Protein AF-A0AA35Y8Q2-F1 (afdb_monomer_lite)

Organism: Lactuca saligna (NCBI:txid75948)

InterPro domains:
  IPR003557 Cytochrome c-type biogenesis protein CcmC [PR01386] (11-37)
  IPR003557 Cytochrome c-type biogenesis protein CcmC [PR01386] (58-82)
  IPR045062 Cytochrome c-type biogenesis protein CcsA/CcmC [PTHR30071] (3-73)

Radius of gyration: 37.77 Å; chains: 1; bounding box: 95×24×86 Å

pLDDT: mean 71.9, std 14.08, range [44.31, 92.44]

Structure (mmCIF, N/CA/C/O backbone):
data_AF-A0AA35Y8Q2-F1
#
_entry.id   AF-A0AA35Y8Q2-F1
#
loop_
_atom_site.group_PDB
_atom_site.id
_atom_site.type_symbol
_atom_site.label_atom_id
_atom_site.label_alt_id
_atom_site.label_comp_id
_atom_site.label_asym_id
_atom_site.label_entity_id
_atom_site.label_seq_id
_atom_site.pdbx_PDB_ins_code
_atom_site.Cartn_x
_atom_site.Cartn_y
_atom_site.Cartn_z
_atom_site.occupancy
_atom_site.B_iso_or_equiv
_atom_site.auth_seq_id
_atom_site.auth_comp_id
_atom_site.auth_asym_id
_atom_site.auth_atom_id
_atom_site.pdbx_PDB_model_num
ATOM 1 N N . MET A 1 1 ? 27.159 4.249 51.638 1.00 46.00 1 MET A N 1
ATOM 2 C CA . MET A 1 1 ? 26.613 3.187 50.770 1.00 46.00 1 MET A CA 1
ATOM 3 C C . MET A 1 1 ? 26.371 3.758 49.378 1.00 46.00 1 MET A C 1
ATOM 5 O O . MET A 1 1 ? 25.493 4.589 49.222 1.00 46.00 1 MET A O 1
ATOM 9 N N . GLY A 1 2 ? 27.214 3.376 48.413 1.00 55.53 2 GLY A N 1
ATOM 10 C CA . GLY A 1 2 ? 26.858 3.261 46.993 1.00 55.53 2 GLY A CA 1
ATOM 11 C C . GLY A 1 2 ? 26.334 4.480 46.228 1.00 55.53 2 GLY A C 1
ATOM 12 O O . GLY A 1 2 ? 25.315 4.351 45.561 1.00 55.53 2 GLY A O 1
ATOM 13 N N . ALA A 1 3 ? 27.035 5.618 46.210 1.00 49.31 3 ALA A N 1
ATOM 14 C CA . ALA A 1 3 ? 26.861 6.553 45.095 1.00 49.31 3 ALA A CA 1
ATOM 15 C C . ALA A 1 3 ? 27.574 5.944 43.882 1.00 49.31 3 ALA A C 1
ATOM 17 O O . ALA A 1 3 ? 28.791 6.084 43.722 1.00 49.31 3 ALA A O 1
ATOM 18 N N . LEU A 1 4 ? 26.819 5.159 43.106 1.00 52.31 4 LEU A N 1
ATOM 19 C CA . LEU A 1 4 ? 27.247 4.604 41.832 1.00 52.31 4 LEU A CA 1
ATOM 20 C C . LEU A 1 4 ? 27.887 5.724 41.031 1.00 52.31 4 LEU A C 1
ATOM 22 O O . LEU A 1 4 ? 27.246 6.702 40.646 1.00 52.31 4 LEU A O 1
ATOM 26 N N . ARG A 1 5 ? 29.191 5.568 40.828 1.00 56.25 5 ARG A N 1
ATOM 27 C CA . ARG A 1 5 ? 29.966 6.378 39.915 1.00 56.25 5 ARG A CA 1
ATOM 28 C C . ARG A 1 5 ? 29.398 6.066 38.539 1.00 56.25 5 ARG A C 1
ATOM 30 O O . ARG A 1 5 ? 29.836 5.120 37.889 1.00 56.25 5 ARG A O 1
ATOM 37 N N . PHE A 1 6 ? 28.380 6.820 38.133 1.00 48.78 6 PHE A N 1
ATOM 38 C CA . PHE A 1 6 ? 28.014 6.975 36.739 1.00 48.78 6 PHE A CA 1
ATOM 39 C C . PHE A 1 6 ? 29.223 7.629 36.095 1.00 48.78 6 PHE A C 1
ATOM 41 O O . PHE A 1 6 ? 29.332 8.851 36.009 1.00 48.78 6 PHE A O 1
ATOM 48 N N . GLN A 1 7 ? 30.191 6.780 35.753 1.00 54.16 7 GLN A N 1
ATOM 49 C CA . GLN A 1 7 ? 31.266 7.1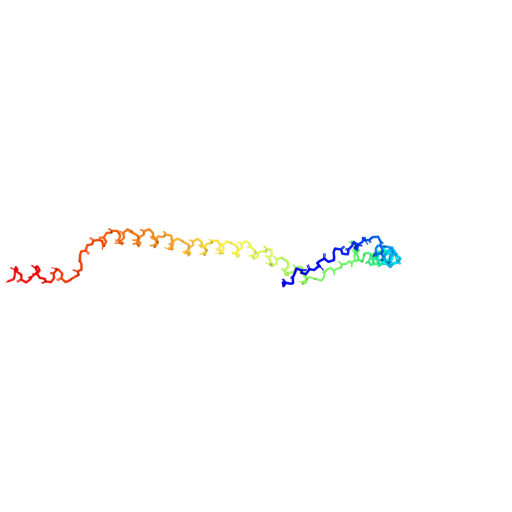06 34.855 1.00 54.16 7 GLN A CA 1
ATOM 50 C C . GLN A 1 7 ? 30.553 7.556 33.595 1.00 54.16 7 GLN A C 1
ATOM 52 O O . GLN A 1 7 ? 30.047 6.750 32.816 1.00 54.16 7 GLN A O 1
ATOM 57 N N . LYS A 1 8 ? 30.420 8.874 33.479 1.00 52.50 8 LYS A N 1
ATOM 58 C CA . LYS A 1 8 ? 30.109 9.568 32.253 1.00 52.50 8 LYS A CA 1
ATOM 59 C C . LYS A 1 8 ? 31.271 9.235 31.339 1.00 52.50 8 LYS A C 1
ATOM 61 O O . LYS A 1 8 ? 32.236 9.981 31.290 1.00 52.50 8 LYS A O 1
ATOM 66 N N . LEU A 1 9 ? 31.239 8.047 30.739 1.00 59.03 9 LEU A N 1
ATOM 67 C CA . LEU A 1 9 ? 32.109 7.715 29.636 1.00 59.03 9 LEU A CA 1
ATOM 68 C C . LEU A 1 9 ? 31.754 8.770 28.592 1.00 59.03 9 LEU A C 1
ATOM 70 O O . LEU A 1 9 ? 30.603 8.779 28.139 1.00 59.03 9 LEU A O 1
ATOM 74 N N . PRO A 1 10 ? 32.663 9.703 28.260 1.00 56.22 10 PRO A N 1
ATOM 75 C CA . PRO A 1 10 ? 32.499 10.499 27.067 1.00 56.22 10 PRO A CA 1
ATOM 76 C C . PRO A 1 10 ? 32.711 9.504 25.930 1.00 56.22 10 PRO A C 1
ATOM 78 O O . PRO A 1 10 ? 33.808 9.335 25.404 1.00 56.22 10 PRO A O 1
ATOM 81 N N . ILE A 1 11 ? 31.672 8.731 25.620 1.00 62.72 11 ILE A N 1
ATOM 82 C CA . ILE A 1 11 ? 31.570 8.074 24.332 1.00 62.72 11 ILE A CA 1
ATOM 83 C C . ILE A 1 11 ? 31.333 9.232 23.381 1.00 62.72 11 ILE A C 1
ATOM 85 O O . ILE A 1 11 ? 30.209 9.624 23.082 1.00 62.72 11 ILE A O 1
ATOM 89 N N . GLU A 1 12 ? 32.447 9.857 23.009 1.00 69.00 12 GLU A N 1
ATOM 90 C CA . GLU A 1 12 ? 32.496 10.753 21.882 1.00 69.00 12 GLU A CA 1
ATOM 91 C C . GLU A 1 12 ? 31.921 9.939 20.716 1.00 69.00 12 GLU A C 1
ATOM 93 O O . GLU A 1 12 ? 32.405 8.838 20.432 1.00 69.00 12 GLU A O 1
ATOM 98 N N . PRO A 1 13 ? 30.852 10.400 20.053 1.00 66.56 13 PRO A N 1
ATOM 99 C CA . PRO A 1 13 ? 30.268 9.662 18.938 1.00 66.56 13 PRO A CA 1
ATOM 100 C C . PRO A 1 13 ? 31.249 9.554 17.757 1.00 66.56 13 PRO A C 1
ATOM 102 O O . PRO A 1 13 ? 31.033 8.754 16.848 1.00 66.56 13 PRO A O 1
ATOM 105 N N . ALA A 1 14 ? 32.350 10.317 17.783 1.00 71.38 14 ALA A N 1
ATOM 106 C CA . ALA A 1 14 ? 33.406 10.309 16.781 1.00 71.38 14 ALA A CA 1
ATOM 107 C C . ALA A 1 14 ? 33.982 8.898 16.521 1.00 71.38 14 ALA A C 1
ATOM 109 O O . ALA A 1 14 ? 33.919 8.463 15.373 1.00 71.38 14 ALA A O 1
ATOM 110 N N . PRO A 1 15 ? 34.462 8.125 17.518 1.00 76.00 15 PRO A N 1
ATOM 111 C CA . PRO A 1 15 ? 34.913 6.748 17.297 1.00 76.00 15 PRO A CA 1
ATOM 112 C C . PRO A 1 15 ? 33.868 5.815 16.665 1.00 76.00 15 PRO A C 1
ATOM 114 O O . PRO A 1 15 ? 34.229 4.946 15.870 1.00 76.00 15 PRO A O 1
ATOM 117 N N . ILE A 1 16 ? 32.584 5.990 16.992 1.00 74.81 16 ILE A N 1
ATOM 118 C CA . ILE A 1 16 ? 31.492 5.182 16.425 1.00 74.81 16 ILE A CA 1
ATOM 119 C C . ILE A 1 16 ? 31.274 5.563 14.958 1.00 74.81 16 ILE A C 1
ATOM 121 O O . ILE A 1 16 ? 31.230 4.686 14.100 1.00 74.81 16 ILE A O 1
ATOM 125 N N . SER A 1 17 ? 31.222 6.861 14.661 1.00 72.69 17 SER A N 1
ATOM 126 C CA . SER A 1 17 ? 31.053 7.394 13.306 1.00 72.69 17 SER A CA 1
ATOM 127 C C . SER A 1 17 ? 32.234 7.048 12.386 1.00 72.69 17 SER A C 1
ATOM 129 O O . SER A 1 17 ? 32.032 6.646 11.244 1.00 72.69 17 SER A O 1
ATOM 131 N N . ILE A 1 18 ? 33.471 7.081 12.900 1.00 78.69 18 ILE A N 1
ATOM 132 C CA . ILE A 1 18 ? 34.679 6.685 12.152 1.00 78.69 18 ILE A CA 1
ATOM 133 C C . ILE A 1 18 ? 34.637 5.198 11.765 1.00 78.69 18 ILE A C 1
ATOM 135 O O . ILE A 1 18 ? 35.119 4.826 10.697 1.00 78.69 18 ILE A O 1
ATOM 139 N N . ARG A 1 19 ? 34.047 4.340 12.609 1.00 76.25 19 ARG A N 1
ATOM 140 C CA . ARG A 1 19 ? 33.870 2.912 12.307 1.00 76.25 19 ARG A CA 1
ATOM 141 C C . ARG A 1 19 ? 32.670 2.646 11.395 1.00 76.25 19 ARG A C 1
ATOM 143 O O . ARG A 1 19 ? 32.753 1.759 10.550 1.00 76.25 19 ARG A O 1
ATOM 150 N N . ALA A 1 20 ? 31.573 3.376 11.580 1.00 80.25 20 ALA A N 1
ATOM 151 C CA . ALA A 1 20 ? 30.333 3.192 10.829 1.00 80.25 20 ALA A CA 1
ATOM 152 C C . ALA A 1 20 ? 30.421 3.755 9.403 1.00 80.25 20 ALA A C 1
ATOM 154 O O . ALA A 1 20 ? 29.974 3.098 8.470 1.00 80.25 20 ALA A O 1
ATOM 155 N N . GLY A 1 21 ? 31.102 4.887 9.199 1.00 82.31 21 GLY A N 1
ATOM 156 C CA . GLY A 1 21 ? 31.236 5.535 7.891 1.00 82.31 21 GLY A CA 1
ATOM 157 C C . GLY A 1 21 ? 31.697 4.597 6.762 1.00 82.31 21 GLY A C 1
ATOM 158 O O . GLY A 1 21 ? 31.029 4.528 5.732 1.00 82.31 21 GLY A O 1
ATOM 159 N N . PRO A 1 22 ? 32.775 3.804 6.930 1.00 89.62 22 PRO A N 1
ATOM 160 C CA . PRO A 1 22 ? 33.205 2.825 5.927 1.00 89.62 22 PRO A CA 1
ATOM 161 C C . PRO A 1 22 ? 32.180 1.727 5.603 1.00 89.62 22 PRO A C 1
ATOM 163 O O . PRO A 1 22 ? 32.257 1.137 4.528 1.00 89.62 22 PRO A O 1
ATOM 166 N N . ILE A 1 23 ? 31.239 1.445 6.508 1.00 87.88 23 ILE A N 1
ATOM 167 C CA . ILE A 1 23 ? 30.135 0.493 6.313 1.00 87.88 23 ILE A CA 1
ATOM 168 C C . ILE A 1 23 ? 28.944 1.197 5.644 1.00 87.88 23 ILE A C 1
ATOM 170 O O . ILE A 1 23 ? 28.313 0.634 4.751 1.00 87.88 23 ILE A O 1
ATOM 174 N N . ASP A 1 24 ? 28.677 2.450 6.001 1.00 87.19 24 ASP A N 1
ATOM 175 C CA . ASP A 1 24 ? 27.552 3.226 5.477 1.00 87.19 24 ASP A CA 1
ATOM 176 C C . ASP A 1 24 ? 27.734 3.598 3.998 1.00 87.19 24 ASP A C 1
ATOM 178 O O . ASP A 1 24 ? 26.793 3.501 3.209 1.00 87.19 24 ASP A O 1
ATOM 182 N N . ILE A 1 25 ? 28.951 3.956 3.571 1.00 89.50 25 ILE A N 1
ATOM 183 C CA . ILE A 1 25 ? 29.243 4.312 2.171 1.00 89.50 25 ILE A CA 1
ATOM 184 C C . ILE A 1 25 ? 28.891 3.188 1.166 1.00 89.50 25 ILE A C 1
ATOM 186 O O . ILE A 1 25 ? 28.192 3.477 0.186 1.00 89.50 25 ILE A O 1
ATOM 190 N N . PRO A 1 26 ? 29.313 1.917 1.342 1.00 88.31 26 PRO A N 1
ATOM 191 C CA . PRO A 1 26 ? 28.920 0.838 0.436 1.00 88.31 26 PRO A CA 1
ATOM 192 C C . PRO A 1 26 ? 27.428 0.497 0.531 1.00 88.31 26 PRO A C 1
ATOM 194 O O . PRO A 1 26 ? 26.844 0.135 -0.490 1.00 88.31 26 PRO A O 1
ATOM 197 N N . ILE A 1 27 ? 26.787 0.662 1.695 1.00 89.50 27 ILE A N 1
ATOM 198 C CA . ILE A 1 27 ? 25.335 0.463 1.848 1.00 89.50 27 ILE A CA 1
ATOM 199 C C . ILE A 1 27 ? 24.562 1.503 1.035 1.00 89.50 27 ILE A C 1
ATOM 201 O O . ILE A 1 27 ? 23.686 1.135 0.253 1.00 89.50 27 ILE A O 1
ATOM 205 N N . ILE A 1 28 ? 24.918 2.786 1.150 1.00 90.12 28 ILE A N 1
ATOM 206 C CA . ILE A 1 28 ? 24.303 3.867 0.369 1.00 90.12 28 ILE A CA 1
ATOM 207 C C . ILE A 1 28 ? 24.516 3.614 -1.127 1.00 90.12 28 ILE A C 1
ATOM 209 O O . ILE A 1 28 ? 23.571 3.705 -1.911 1.00 90.12 28 ILE A O 1
ATOM 213 N N . LYS A 1 29 ? 25.730 3.227 -1.539 1.00 88.94 29 LYS A N 1
ATOM 214 C CA . LYS A 1 29 ? 26.033 2.943 -2.948 1.00 88.94 29 LYS A CA 1
ATOM 215 C C . LYS A 1 29 ? 25.275 1.725 -3.487 1.00 88.94 29 LYS A C 1
ATOM 217 O O . LYS A 1 29 ? 24.785 1.774 -4.614 1.00 88.94 29 LYS A O 1
ATOM 222 N N . SER A 1 30 ? 25.142 0.667 -2.688 1.00 88.69 30 SER A N 1
ATOM 223 C CA . SER A 1 30 ? 24.336 -0.512 -3.022 1.00 88.69 30 SER A CA 1
ATOM 224 C C . SER A 1 30 ? 22.850 -0.162 -3.117 1.00 88.69 30 SER A C 1
ATOM 226 O O . SER A 1 30 ? 22.201 -0.545 -4.083 1.00 88.69 30 SER A O 1
ATOM 228 N N . SER A 1 31 ? 22.332 0.648 -2.188 1.00 87.00 31 SER A N 1
ATOM 229 C CA . SER A 1 31 ? 20.945 1.128 -2.178 1.00 87.00 31 SER A CA 1
ATOM 230 C C . SER A 1 31 ? 20.611 1.971 -3.413 1.00 87.00 31 SER A C 1
ATOM 232 O O . SER A 1 31 ? 19.587 1.750 -4.054 1.00 87.00 31 SER A O 1
ATOM 234 N N . VAL A 1 32 ? 21.510 2.873 -3.823 1.00 86.81 32 VAL A N 1
ATOM 235 C CA . VAL A 1 32 ? 21.339 3.679 -5.045 1.00 86.81 32 VAL A CA 1
ATOM 236 C C . VAL A 1 32 ? 21.412 2.809 -6.304 1.00 86.81 32 VAL A C 1
ATOM 238 O O . VAL A 1 32 ? 20.582 2.950 -7.201 1.00 86.81 32 VAL A O 1
ATOM 241 N N . ASN A 1 33 ? 22.366 1.877 -6.379 1.00 84.69 33 ASN A N 1
ATOM 242 C CA . ASN A 1 33 ? 22.459 0.948 -7.509 1.00 84.69 33 ASN A CA 1
ATOM 243 C C . ASN A 1 33 ? 21.240 0.012 -7.584 1.00 84.69 33 ASN A C 1
ATOM 245 O O . ASN A 1 33 ? 20.742 -0.298 -8.668 1.00 84.69 33 ASN A O 1
ATOM 249 N N . TRP A 1 34 ? 20.732 -0.398 -6.422 1.00 81.38 34 TRP A N 1
ATOM 250 C CA . TRP A 1 34 ? 19.511 -1.173 -6.305 1.00 81.38 34 TRP A CA 1
ATOM 251 C C . TRP A 1 34 ? 18.301 -0.363 -6.745 1.00 81.38 34 TRP A C 1
ATOM 253 O O . TRP A 1 34 ? 17.526 -0.873 -7.534 1.00 81.38 34 TRP A O 1
ATOM 263 N N . TRP A 1 35 ? 18.153 0.897 -6.331 1.00 76.19 35 TRP A N 1
ATOM 264 C CA . TRP A 1 35 ? 17.072 1.769 -6.799 1.00 76.19 35 TRP A CA 1
ATOM 265 C C . TRP A 1 35 ? 17.065 1.905 -8.327 1.00 76.19 35 TRP A C 1
ATOM 267 O O . TRP A 1 35 ? 16.027 1.709 -8.959 1.00 76.19 35 TRP A O 1
ATOM 277 N N . ASN A 1 36 ? 18.240 2.112 -8.927 1.00 74.31 36 ASN A N 1
ATOM 278 C CA . ASN A 1 36 ? 18.403 2.177 -10.381 1.00 74.31 36 ASN A CA 1
ATOM 279 C C . ASN A 1 36 ? 18.031 0.865 -11.102 1.00 74.31 36 ASN A C 1
ATOM 281 O O . ASN A 1 36 ? 17.668 0.907 -12.272 1.00 74.31 36 ASN A O 1
ATOM 285 N N . THR A 1 37 ? 18.102 -0.285 -10.421 1.00 70.31 37 THR A N 1
ATOM 286 C CA . THR A 1 37 ? 17.751 -1.611 -10.977 1.00 70.31 37 THR A CA 1
ATOM 287 C C . THR A 1 37 ? 16.320 -2.046 -10.615 1.00 70.31 37 THR A C 1
ATOM 289 O O . THR A 1 37 ? 15.663 -2.754 -11.374 1.00 70.31 37 THR A O 1
ATOM 292 N N . SER A 1 38 ? 15.824 -1.612 -9.456 1.00 70.00 38 SER A N 1
ATOM 293 C CA . SER A 1 38 ? 14.484 -1.852 -8.906 1.00 70.00 38 SER A CA 1
ATOM 294 C C . SER A 1 38 ? 13.427 -1.056 -9.664 1.00 70.00 38 SER A C 1
ATOM 296 O O . SER A 1 38 ? 12.290 -1.500 -9.819 1.00 70.00 38 SER A O 1
ATOM 298 N N . HIS A 1 39 ? 13.830 0.068 -10.260 1.00 63.72 39 HIS A N 1
ATOM 299 C CA . HIS A 1 39 ? 13.195 0.570 -11.468 1.00 63.72 39 HIS A CA 1
ATOM 300 C C . HIS A 1 39 ? 13.476 -0.385 -12.630 1.00 63.72 39 HIS A C 1
ATOM 302 O O . HIS A 1 39 ? 14.128 -0.032 -13.611 1.00 63.72 39 HIS A O 1
ATOM 308 N N . GLN A 1 40 ? 12.925 -1.602 -12.538 1.00 64.00 40 GLN A N 1
ATOM 309 C CA . GLN A 1 40 ? 12.563 -2.349 -13.729 1.00 64.00 40 GLN A CA 1
ATOM 310 C C . GLN A 1 40 ? 11.905 -1.330 -14.670 1.00 64.00 40 GLN A C 1
ATOM 312 O O . GLN A 1 40 ? 11.013 -0.610 -14.201 1.00 64.00 40 GLN A O 1
ATOM 317 N N . PRO A 1 41 ? 12.360 -1.181 -15.933 1.00 59.59 41 PRO A N 1
ATOM 318 C CA . PRO A 1 41 ? 11.729 -0.261 -16.867 1.00 59.59 41 PRO A CA 1
ATOM 319 C C . PRO A 1 41 ? 10.246 -0.587 -16.837 1.00 59.59 41 PRO A C 1
ATOM 321 O O . PRO A 1 41 ? 9.864 -1.721 -17.129 1.00 59.59 41 PRO A O 1
ATOM 324 N N . GLY A 1 42 ? 9.448 0.356 -16.326 1.00 57.47 42 GLY A N 1
ATOM 325 C CA . GLY A 1 42 ? 8.080 0.069 -15.936 1.00 57.47 42 GLY A CA 1
ATOM 326 C C . GLY A 1 42 ? 7.381 -0.612 -17.099 1.00 57.47 42 GLY A C 1
ATOM 327 O O . GLY A 1 42 ? 7.264 -0.030 -18.175 1.00 57.47 42 GLY A O 1
ATOM 328 N N . SER A 1 43 ? 6.917 -1.844 -16.891 1.00 56.72 43 SER A N 1
ATOM 329 C CA . SER A 1 43 ? 6.098 -2.587 -17.854 1.00 56.72 43 SER A CA 1
ATOM 330 C C . SER A 1 43 ? 4.689 -1.975 -17.947 1.00 56.72 43 SER A C 1
ATOM 332 O O . SER A 1 43 ? 3.684 -2.676 -17.996 1.00 56.72 43 SER A O 1
ATOM 334 N N . ILE A 1 44 ? 4.585 -0.649 -17.924 1.00 59.34 44 ILE A N 1
ATOM 335 C CA . ILE A 1 44 ? 3.354 0.106 -18.102 1.00 59.34 44 ILE A CA 1
ATOM 336 C C . ILE A 1 44 ? 3.397 0.616 -19.537 1.00 59.34 44 ILE A C 1
ATOM 338 O O . ILE A 1 44 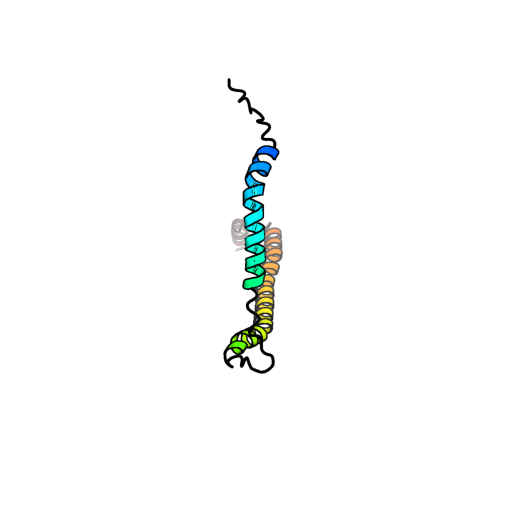? 3.817 1.730 -19.847 1.00 59.34 44 ILE A O 1
ATOM 342 N N . SER A 1 45 ? 3.007 -0.275 -20.445 1.00 58.94 45 SER A N 1
ATOM 343 C CA . SER A 1 45 ? 2.752 0.077 -21.834 1.00 58.94 45 SER A CA 1
ATOM 344 C C . SER A 1 45 ? 1.337 0.632 -21.938 1.00 58.94 45 SER A C 1
ATOM 346 O O . SER A 1 45 ? 0.364 -0.100 -21.757 1.00 58.94 45 SER A O 1
ATOM 348 N N . ARG A 1 46 ? 1.214 1.913 -22.309 1.00 60.91 46 ARG A N 1
ATOM 349 C CA . ARG A 1 46 ? -0.075 2.562 -22.627 1.00 60.91 46 ARG A CA 1
ATOM 350 C C . ARG A 1 46 ? -0.855 1.862 -23.751 1.00 60.91 46 ARG A C 1
ATOM 352 O O . ARG A 1 46 ? -2.033 2.142 -23.921 1.00 60.91 46 ARG A O 1
ATOM 359 N N . TYR A 1 47 ? -0.207 0.966 -24.497 1.00 61.50 47 TYR A N 1
ATOM 360 C CA . TYR A 1 47 ? -0.755 0.307 -25.681 1.00 61.50 47 TYR A CA 1
ATOM 361 C C . TYR A 1 47 ? -0.837 -1.225 -25.566 1.00 61.50 47 TYR A C 1
ATOM 363 O O . TYR A 1 47 ? -1.084 -1.882 -26.573 1.00 61.50 47 TYR A O 1
ATOM 371 N N . GLY A 1 48 ? -0.640 -1.827 -24.383 1.00 62.00 48 GLY A N 1
ATOM 372 C CA . GLY A 1 48 ? -0.612 -3.297 -24.303 1.00 62.00 48 GLY A CA 1
ATOM 373 C C . GLY A 1 48 ? -0.834 -3.962 -22.948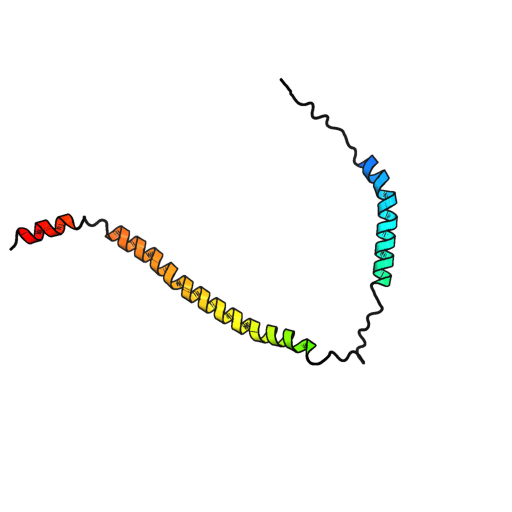 1.00 62.00 48 GLY A C 1
ATOM 374 O O . GLY A 1 48 ? -0.949 -5.184 -22.905 1.00 62.00 48 GLY A O 1
ATOM 375 N N . THR A 1 49 ? -0.932 -3.230 -21.836 1.00 59.78 49 THR A N 1
ATOM 376 C CA . THR A 1 49 ? -1.291 -3.860 -20.556 1.00 59.78 49 THR A CA 1
ATOM 377 C C . THR A 1 49 ? -2.807 -3.972 -20.441 1.00 59.78 49 THR A C 1
ATOM 379 O O . THR A 1 49 ? -3.469 -3.081 -19.911 1.00 59.78 49 THR A O 1
ATOM 382 N N . SER A 1 50 ? -3.368 -5.065 -20.961 1.00 67.50 50 SER A N 1
ATOM 383 C CA . SER A 1 50 ? -4.766 -5.423 -20.717 1.00 67.50 50 SER A CA 1
ATOM 384 C C . SER A 1 50 ? -4.931 -5.750 -19.233 1.00 67.50 50 SER A C 1
ATOM 386 O O . SER A 1 50 ? -4.625 -6.861 -18.801 1.00 67.50 50 SER A O 1
ATOM 388 N N . ILE A 1 51 ? -5.388 -4.783 -18.434 1.00 68.19 51 ILE A N 1
ATOM 389 C CA . ILE A 1 51 ? -5.829 -5.049 -17.062 1.00 68.19 51 ILE A CA 1
ATOM 390 C C . ILE A 1 51 ? -6.927 -6.109 -17.161 1.00 68.19 51 ILE A C 1
ATOM 392 O O . ILE A 1 51 ? -7.935 -5.905 -17.837 1.00 68.19 51 ILE A O 1
ATOM 396 N N . HIS A 1 52 ? -6.712 -7.265 -16.535 1.00 73.19 52 HIS A N 1
ATOM 397 C CA . HIS A 1 52 ? -7.696 -8.338 -16.554 1.00 73.19 52 HIS A CA 1
ATOM 398 C C . HIS A 1 52 ? -8.996 -7.810 -15.926 1.00 73.19 52 HIS A C 1
ATOM 400 O O . HIS A 1 52 ? -8.978 -7.286 -14.813 1.00 73.19 52 HIS A O 1
ATOM 406 N N . VAL A 1 53 ? -10.116 -7.944 -16.642 1.00 76.12 53 VAL A N 1
ATOM 407 C CA . VAL A 1 53 ? -11.447 -7.404 -16.292 1.00 76.12 53 VAL A CA 1
ATOM 408 C C . VAL A 1 53 ? -11.870 -7.580 -14.817 1.00 76.12 53 VAL A C 1
ATOM 410 O O . VAL A 1 53 ? -12.482 -6.655 -14.286 1.00 76.12 53 VAL A O 1
ATOM 413 N N . PRO A 1 54 ? -11.549 -8.676 -14.098 1.00 82.44 54 PRO A N 1
ATOM 414 C CA . PRO A 1 54 ? -11.901 -8.800 -12.681 1.00 82.44 54 PRO A CA 1
ATOM 415 C C . PRO A 1 54 ? -11.067 -7.954 -11.709 1.00 82.44 54 PRO A C 1
ATOM 417 O O . PRO A 1 54 ? -11.475 -7.772 -10.568 1.00 82.44 54 PRO A O 1
ATOM 420 N N . MET A 1 55 ? -9.918 -7.421 -12.120 1.00 84.31 55 MET A N 1
ATOM 421 C CA . MET A 1 55 ? -9.024 -6.644 -11.256 1.00 84.31 55 MET A CA 1
ATOM 422 C C . MET A 1 55 ? -9.608 -5.291 -10.784 1.00 84.31 55 MET A C 1
ATOM 424 O O . MET A 1 55 ? -9.434 -4.966 -9.609 1.00 84.31 55 MET A O 1
ATOM 428 N N . PRO A 1 56 ? -10.326 -4.501 -11.611 1.00 84.75 56 PRO A N 1
ATOM 429 C CA . PRO A 1 56 ? -10.986 -3.273 -11.150 1.00 84.75 56 PRO A CA 1
ATOM 430 C C . PRO A 1 56 ? -12.286 -3.503 -10.359 1.00 84.75 56 PRO A C 1
ATOM 432 O O . PRO A 1 56 ? -12.735 -2.594 -9.661 1.00 84.75 56 PRO A O 1
ATOM 435 N N . ILE A 1 57 ? -12.887 -4.697 -10.426 1.00 89.06 57 ILE A N 1
ATOM 436 C CA . ILE A 1 57 ? -14.145 -5.029 -9.730 1.00 89.06 57 ILE A CA 1
ATOM 437 C C . ILE A 1 57 ? -14.084 -4.759 -8.216 1.00 89.06 57 ILE A C 1
ATOM 439 O O . ILE A 1 57 ? -14.976 -4.067 -7.721 1.00 89.06 57 ILE A O 1
ATOM 443 N N . PRO A 1 58 ? -13.076 -5.229 -7.449 1.00 87.88 58 PRO A N 1
ATOM 444 C CA . PRO A 1 58 ? -13.023 -4.963 -6.011 1.00 87.88 58 PRO A CA 1
ATOM 445 C C . PRO A 1 58 ? -12.880 -3.471 -5.688 1.00 87.88 58 PRO A C 1
ATOM 447 O O . PRO A 1 58 ? -13.429 -3.010 -4.691 1.00 87.88 58 PRO A O 1
ATOM 450 N N . ILE A 1 59 ? -12.189 -2.694 -6.524 1.00 90.00 59 ILE A N 1
ATOM 451 C CA . ILE A 1 59 ? -11.997 -1.253 -6.305 1.00 90.00 59 ILE A CA 1
ATOM 452 C C . ILE A 1 59 ? -13.317 -0.509 -6.516 1.00 90.00 59 ILE A C 1
ATOM 454 O O . ILE A 1 59 ? -13.737 0.264 -5.656 1.00 90.00 59 ILE A O 1
ATOM 458 N N . LEU A 1 60 ? -14.000 -0.786 -7.628 1.00 89.75 60 LEU A N 1
ATOM 459 C CA . LEU A 1 60 ? -15.293 -0.182 -7.954 1.00 89.75 60 LEU A CA 1
ATOM 460 C C . LEU A 1 60 ? -16.381 -0.596 -6.953 1.00 89.75 60 LEU A C 1
ATOM 462 O O . LEU A 1 60 ? -17.187 0.237 -6.547 1.00 89.75 60 LEU A O 1
ATOM 466 N N . SER A 1 61 ? -16.360 -1.854 -6.504 1.00 91.31 61 SER A N 1
ATOM 467 C CA . SER A 1 61 ? -17.253 -2.360 -5.459 1.00 91.31 61 SER A CA 1
ATOM 468 C C . SER A 1 61 ? -17.041 -1.620 -4.135 1.00 91.31 61 SER A C 1
ATOM 470 O O . SER A 1 61 ? -17.988 -1.071 -3.576 1.00 91.31 61 SER A O 1
ATOM 472 N N . ASN A 1 62 ? -15.798 -1.502 -3.655 1.00 92.44 62 ASN A N 1
ATOM 473 C CA . ASN A 1 62 ? -15.503 -0.757 -2.426 1.00 92.44 62 ASN A CA 1
ATOM 474 C C . ASN A 1 62 ? -15.864 0.731 -2.541 1.00 92.44 62 ASN A C 1
ATOM 476 O O . ASN A 1 62 ? -16.413 1.305 -1.600 1.00 92.44 62 ASN A O 1
ATOM 480 N N . PHE A 1 63 ? -15.609 1.345 -3.699 1.00 91.88 63 PHE A N 1
ATOM 481 C CA . PHE A 1 63 ? -15.971 2.737 -3.951 1.00 91.88 63 PHE A CA 1
ATOM 482 C C . PHE A 1 63 ? -17.490 2.957 -3.890 1.00 91.88 63 PHE A C 1
ATOM 484 O O . PHE A 1 63 ? -17.944 3.898 -3.242 1.00 91.88 63 PHE A O 1
ATOM 491 N N . ALA A 1 64 ? -18.279 2.061 -4.490 1.00 90.81 64 ALA A N 1
ATOM 492 C CA . ALA A 1 64 ? -19.740 2.118 -4.439 1.00 90.81 64 ALA A CA 1
ATOM 493 C C . ALA A 1 64 ? -20.306 1.833 -3.031 1.00 90.81 64 ALA A C 1
ATOM 495 O O . ALA A 1 64 ? -21.289 2.453 -2.625 1.00 90.81 64 ALA A O 1
ATOM 496 N N . ASN A 1 65 ? -19.675 0.938 -2.264 1.00 91.50 65 ASN A N 1
ATOM 497 C CA . ASN A 1 65 ? -20.132 0.544 -0.925 1.00 91.50 65 ASN A CA 1
ATOM 498 C C . ASN A 1 65 ? -19.776 1.561 0.175 1.00 91.50 65 ASN A C 1
ATOM 500 O O . ASN A 1 65 ? -20.470 1.638 1.190 1.00 91.50 65 ASN A O 1
ATOM 504 N N . SER A 1 66 ? -18.720 2.357 -0.011 1.00 91.00 66 SER A N 1
ATOM 505 C CA . SER A 1 66 ? -18.263 3.374 0.948 1.00 91.00 66 SER A CA 1
ATOM 506 C C . SER A 1 66 ? -19.356 4.374 1.389 1.00 91.00 66 SER A C 1
ATOM 508 O O . SER A 1 66 ? -19.599 4.492 2.596 1.00 91.00 66 SER A O 1
ATOM 510 N N . PRO A 1 67 ? -20.095 5.055 0.485 1.00 87.62 67 PRO A N 1
ATOM 511 C CA . PRO A 1 67 ? -21.162 5.976 0.890 1.00 87.62 67 PRO A CA 1
ATOM 512 C C . PRO A 1 67 ? -22.349 5.269 1.561 1.00 87.62 67 PRO A C 1
ATOM 514 O O . PRO A 1 67 ? -22.998 5.850 2.428 1.00 87.62 67 PRO A O 1
ATOM 517 N N . PHE A 1 68 ? -22.629 4.015 1.193 1.00 88.44 68 PHE A N 1
ATOM 518 C CA . PHE A 1 68 ? -23.698 3.224 1.803 1.00 88.44 68 PHE A CA 1
ATOM 519 C C . PHE A 1 68 ? -23.355 2.852 3.250 1.00 88.44 68 PHE A C 1
ATOM 521 O O . PHE A 1 68 ? -24.128 3.127 4.166 1.00 88.44 68 PHE A O 1
ATOM 528 N N . SER A 1 69 ? -22.155 2.309 3.465 1.00 87.06 69 SER A N 1
ATOM 529 C CA . SER A 1 69 ? -21.666 1.922 4.790 1.00 87.06 69 SER A CA 1
ATOM 530 C C . SER A 1 69 ? -21.540 3.126 5.731 1.00 87.06 69 SER A C 1
ATOM 532 O O . SER A 1 69 ? -22.046 3.099 6.850 1.00 87.06 69 SER A O 1
ATOM 534 N N . THR A 1 70 ? -20.958 4.233 5.261 1.00 87.50 70 THR A N 1
ATOM 535 C CA . THR A 1 70 ? -20.794 5.455 6.072 1.00 87.50 70 THR A CA 1
ATOM 536 C C . THR A 1 70 ? -22.126 6.094 6.456 1.00 87.50 70 THR A C 1
ATOM 538 O O . THR A 1 70 ? -22.287 6.527 7.596 1.00 87.50 70 THR A O 1
ATOM 541 N N . ARG A 1 71 ? -23.120 6.111 5.556 1.00 89.06 71 ARG A N 1
ATOM 542 C CA . ARG A 1 71 ? -24.471 6.587 5.887 1.00 89.06 71 ARG A CA 1
ATOM 543 C C . ARG A 1 71 ? -25.164 5.706 6.918 1.00 89.06 71 ARG A C 1
ATOM 545 O O . ARG A 1 71 ? -25.805 6.247 7.814 1.00 89.06 71 ARG A O 1
ATOM 552 N N . ILE A 1 72 ? -25.024 4.387 6.819 1.00 89.94 72 ILE A N 1
ATOM 553 C CA . ILE A 1 72 ? -25.614 3.450 7.784 1.00 89.94 72 ILE A CA 1
ATOM 554 C C . ILE A 1 72 ? -24.964 3.600 9.155 1.00 89.94 72 ILE A C 1
ATOM 556 O O . ILE A 1 72 ? -25.684 3.703 10.143 1.00 89.94 72 ILE A O 1
ATOM 560 N N . LEU A 1 73 ? -23.633 3.662 9.221 1.00 86.62 73 LEU A N 1
ATOM 561 C CA . LEU A 1 73 ? -22.910 3.840 10.480 1.00 86.62 73 LEU A CA 1
ATOM 562 C C . LEU A 1 73 ? -23.251 5.178 11.140 1.00 86.62 73 LEU A C 1
ATOM 564 O O . LEU A 1 73 ? -23.536 5.195 12.329 1.00 86.62 73 LEU A O 1
ATOM 568 N N . PHE A 1 74 ? -23.346 6.265 10.370 1.00 89.25 74 PHE A N 1
ATOM 569 C CA . PHE A 1 74 ? -23.773 7.567 10.888 1.00 89.25 74 PHE A CA 1
ATOM 570 C C . PHE A 1 74 ? -25.202 7.535 11.456 1.00 89.25 74 PHE A C 1
ATOM 572 O O . PHE A 1 74 ? -25.482 8.098 12.515 1.00 89.25 74 PHE A O 1
ATOM 579 N N . VAL A 1 75 ? -26.132 6.856 10.775 1.00 90.06 75 VAL A N 1
ATOM 580 C CA . VAL A 1 75 ? -27.494 6.672 11.294 1.00 90.06 75 VAL A CA 1
ATOM 581 C C . VAL A 1 75 ? -27.481 5.781 12.537 1.00 90.06 75 VAL A C 1
ATOM 583 O O . VAL A 1 75 ? -28.146 6.108 13.507 1.00 90.06 75 VAL A O 1
ATOM 586 N N . LEU A 1 76 ? -26.722 4.688 12.561 1.00 86.75 76 LEU A N 1
ATOM 587 C CA . LEU A 1 76 ? -26.659 3.796 13.719 1.00 86.75 76 LEU A CA 1
ATOM 588 C C . LEU A 1 76 ? -26.051 4.497 14.942 1.00 86.75 76 LEU A C 1
ATOM 590 O O . LEU A 1 76 ? -26.607 4.413 16.031 1.00 86.75 76 LEU A O 1
ATOM 594 N N . GLU A 1 77 ? -24.966 5.242 14.750 1.00 86.12 77 GLU A N 1
ATOM 595 C CA . GLU A 1 77 ? -24.302 6.025 15.791 1.00 86.12 77 GLU A CA 1
ATOM 596 C C . GLU A 1 77 ? -25.234 7.105 16.345 1.00 86.12 77 GLU A C 1
ATOM 598 O O . GLU A 1 77 ? -25.432 7.185 17.554 1.00 86.12 77 GLU A O 1
ATOM 603 N N . THR A 1 78 ? -25.914 7.861 15.476 1.00 83.25 78 THR A N 1
ATOM 604 C CA . THR A 1 78 ? -26.908 8.845 15.930 1.00 83.25 78 THR A CA 1
ATOM 605 C C . THR A 1 78 ? -28.086 8.181 16.649 1.00 83.25 78 THR A C 1
ATOM 607 O O . THR A 1 78 ? -28.531 8.686 17.673 1.00 83.25 78 THR A O 1
ATOM 610 N N . ARG A 1 79 ? -28.580 7.027 16.185 1.00 80.94 79 ARG A N 1
ATOM 611 C CA . ARG A 1 79 ? -29.724 6.323 16.796 1.00 80.94 79 ARG A CA 1
ATOM 612 C C . ARG A 1 79 ? -29.396 5.632 18.117 1.00 80.94 79 ARG A C 1
ATOM 614 O O . ARG A 1 79 ? -30.306 5.495 18.924 1.00 80.94 79 ARG A O 1
ATOM 621 N N . LEU A 1 80 ? -28.153 5.210 18.340 1.00 76.12 80 LEU A N 1
ATOM 622 C CA . LEU A 1 80 ? -27.708 4.629 19.611 1.00 76.12 80 LEU A CA 1
ATOM 623 C C . LEU A 1 80 ? -27.278 5.704 20.621 1.00 76.12 80 LEU A C 1
ATOM 625 O O . LEU A 1 80 ? -27.469 5.519 21.820 1.00 76.12 80 LEU A O 1
ATOM 629 N N . LEU A 1 81 ? -26.774 6.848 20.145 1.00 76.19 81 LEU A N 1
ATOM 630 C CA . LEU A 1 81 ? -26.379 7.980 20.985 1.00 76.19 81 LEU A CA 1
ATOM 631 C C . LEU A 1 81 ? -27.588 8.753 21.546 1.00 76.19 81 LEU A C 1
ATOM 633 O O . LEU A 1 81 ? -27.557 9.176 22.701 1.00 76.19 81 LEU A O 1
ATOM 637 N N . ILE A 1 82 ? -28.668 8.914 20.766 1.00 78.25 82 ILE A N 1
ATOM 638 C CA . ILE A 1 82 ? -29.876 9.649 21.196 1.00 78.25 82 ILE A CA 1
ATOM 639 C C . ILE A 1 82 ? -30.490 9.063 22.488 1.00 78.25 82 ILE A C 1
ATOM 641 O O . ILE A 1 82 ? -30.699 9.840 23.417 1.00 78.25 82 ILE A O 1
ATOM 645 N N . PRO A 1 83 ? -30.746 7.742 22.613 1.00 75.56 83 PRO A N 1
ATOM 646 C CA . PRO A 1 83 ? -31.264 7.153 23.848 1.00 75.56 83 PRO A CA 1
ATOM 647 C C . PRO A 1 83 ? -30.337 7.369 25.042 1.00 75.56 83 PRO A C 1
ATOM 649 O O . PRO A 1 83 ? -30.805 7.789 26.091 1.00 75.56 83 PRO A O 1
ATOM 652 N N . SER A 1 84 ? -29.023 7.171 24.876 1.00 72.06 84 SER A N 1
ATOM 653 C CA . SER A 1 84 ? -28.065 7.382 25.971 1.00 72.06 84 SER A CA 1
ATOM 654 C C . SER A 1 84 ? -28.026 8.831 26.459 1.00 72.06 84 SER A C 1
ATOM 656 O O . SER A 1 84 ? -27.873 9.072 27.652 1.00 72.06 84 SER A O 1
ATOM 658 N N . PHE A 1 85 ? -28.214 9.792 25.549 1.00 75.38 85 PHE A N 1
ATOM 659 C CA . PHE A 1 85 ? -28.262 11.210 25.890 1.00 75.38 85 PHE A CA 1
ATOM 660 C C . PHE A 1 85 ? -29.582 11.613 26.552 1.00 75.38 85 PHE A C 1
ATOM 662 O O . PHE A 1 85 ? -29.595 12.593 27.284 1.00 75.38 85 PHE A O 1
ATOM 669 N N . LEU A 1 86 ? -30.683 10.894 26.304 1.00 73.69 86 LEU A N 1
ATOM 670 C CA . LEU A 1 86 ? -31.968 11.110 26.980 1.00 73.69 86 LEU A CA 1
ATOM 671 C C . LEU A 1 86 ? -32.026 10.420 28.352 1.00 73.69 86 LEU A C 1
ATOM 673 O O . LEU A 1 86 ? -32.623 10.970 29.272 1.00 73.69 86 LEU A O 1
ATOM 677 N N . GLU A 1 87 ? -31.367 9.271 28.509 1.00 73.38 87 GLU A N 1
ATOM 678 C CA . GLU A 1 87 ? -31.317 8.515 29.767 1.00 73.38 87 GLU A CA 1
ATOM 679 C C . GLU A 1 87 ? -30.538 9.271 30.863 1.00 73.38 87 GLU A C 1
ATOM 681 O O . GLU A 1 87 ? -30.963 9.299 32.016 1.00 73.38 87 GLU A O 1
ATOM 686 N N . SER A 1 88 ? -29.431 9.948 30.518 1.00 70.50 88 SER A N 1
ATOM 687 C CA . SER A 1 88 ? -28.633 10.718 31.489 1.00 70.50 88 SER A CA 1
ATOM 688 C C . SER A 1 88 ? -29.381 11.885 32.168 1.00 70.50 88 SER A C 1
ATOM 690 O O . SER A 1 88 ? -29.394 11.923 33.392 1.00 70.50 88 SER A O 1
ATOM 692 N N . PRO A 1 89 ? -30.036 12.824 31.453 1.00 71.44 89 PRO A N 1
ATOM 693 C CA . PRO A 1 89 ? -30.778 13.916 32.080 1.00 71.44 89 PRO A CA 1
ATOM 694 C C . PRO A 1 89 ? -32.041 13.434 32.798 1.00 71.44 89 PRO A C 1
ATOM 696 O O . PRO A 1 89 ? -32.421 14.028 33.801 1.00 71.44 89 PRO A O 1
ATOM 699 N N . LEU A 1 90 ? -32.676 12.358 32.319 1.00 69.88 90 LEU A N 1
ATOM 700 C CA . LEU A 1 90 ? -33.881 11.813 32.941 1.00 69.88 90 LEU A CA 1
ATOM 701 C C . LEU A 1 90 ? -33.562 11.114 34.270 1.00 69.88 90 LEU A C 1
ATOM 703 O O . LEU A 1 90 ? -34.304 11.287 35.231 1.00 69.88 90 LEU A O 1
ATOM 707 N N . THR A 1 91 ? -32.450 10.378 34.358 1.00 66.94 91 THR A N 1
ATOM 708 C CA . THR A 1 91 ? -32.035 9.712 35.607 1.00 66.94 91 THR A CA 1
ATOM 709 C C . THR A 1 91 ? -31.666 10.733 36.688 1.00 66.94 91 THR A C 1
ATOM 711 O O . THR A 1 91 ? -32.077 10.574 37.831 1.00 66.94 91 THR A O 1
ATOM 714 N N . GLU A 1 92 ? -30.992 11.826 36.317 1.00 69.44 92 GLU A N 1
ATOM 715 C CA . GLU A 1 92 ? -30.649 12.924 37.235 1.00 69.44 92 GLU A CA 1
ATOM 716 C C . GLU A 1 92 ? -31.891 13.696 37.713 1.00 69.44 92 GLU A C 1
ATOM 718 O O . GLU A 1 92 ? -31.982 14.069 38.881 1.00 69.44 92 GLU A O 1
ATOM 723 N N . GLU A 1 93 ? -32.877 13.927 36.836 1.00 69.06 93 GLU A N 1
ATOM 724 C CA . GLU A 1 93 ? -34.129 14.591 37.217 1.00 69.06 93 GLU A CA 1
ATOM 725 C C . GLU A 1 93 ? -34.984 13.697 38.124 1.00 69.06 93 GLU A C 1
ATOM 727 O O . GLU A 1 93 ? -35.532 14.182 39.111 1.00 69.06 93 GLU A O 1
ATOM 732 N N . ILE A 1 94 ? -35.061 12.392 37.844 1.00 68.38 94 ILE A N 1
ATOM 733 C CA . ILE A 1 94 ? -35.777 11.440 38.700 1.00 68.38 94 ILE A CA 1
ATOM 734 C C . ILE A 1 94 ? -35.062 11.261 40.044 1.00 68.38 94 ILE A C 1
ATOM 736 O O . ILE A 1 94 ? -35.742 11.260 41.061 1.00 68.38 94 ILE A O 1
ATOM 740 N N . GLU A 1 95 ? -33.729 11.201 40.098 1.00 67.06 95 GLU A N 1
ATOM 741 C CA . GLU A 1 95 ? -32.977 11.115 41.361 1.00 67.06 95 GLU A CA 1
ATOM 742 C C . GLU A 1 95 ? -33.092 12.409 42.190 1.00 67.06 95 GLU A C 1
ATOM 744 O O . GLU A 1 95 ? -33.259 12.357 43.410 1.00 67.06 95 GLU A O 1
ATOM 749 N N . ALA A 1 96 ? -33.108 13.579 41.540 1.00 66.12 96 ALA A N 1
ATOM 750 C CA . ALA A 1 96 ? -33.360 14.859 42.204 1.00 66.12 96 ALA A CA 1
ATOM 751 C C . ALA A 1 96 ? -34.815 15.005 42.697 1.00 66.12 96 ALA A C 1
ATOM 753 O O . ALA A 1 96 ? -35.061 15.675 43.704 1.00 66.12 96 ALA A O 1
ATOM 754 N N . GLN A 1 97 ? -35.777 14.377 42.015 1.00 60.78 97 GLN A N 1
ATOM 755 C CA . GLN A 1 97 ? -37.187 14.315 42.423 1.00 60.78 97 GLN A CA 1
ATOM 756 C C . GLN A 1 97 ? -37.453 13.196 43.447 1.00 60.78 97 GLN A C 1
ATOM 758 O O . GLN A 1 97 ? -38.378 13.316 44.245 1.00 60.78 97 GLN A O 1
ATOM 763 N N . GLU A 1 98 ? -36.626 12.147 43.501 1.00 58.12 98 GLU A N 1
ATOM 764 C CA . GLU A 1 98 ? -36.661 11.061 44.495 1.00 58.12 98 GLU A CA 1
ATOM 765 C C . GLU A 1 98 ? -35.842 11.400 45.760 1.00 58.12 98 GLU A C 1
ATOM 767 O O . GLU A 1 98 ? -35.473 10.544 46.558 1.00 58.12 98 GLU A O 1
ATOM 772 N N . GLY A 1 99 ? -35.682 12.691 46.057 1.00 50.22 99 GLY A N 1
ATOM 773 C CA . GLY A 1 99 ? -35.593 13.184 47.435 1.00 50.22 99 GLY A CA 1
ATOM 774 C C . GLY A 1 99 ? -36.937 13.090 48.185 1.00 50.22 99 GLY A C 1
ATOM 775 O O . GLY A 1 99 ? -37.264 13.979 48.969 1.00 50.22 99 GLY A O 1
ATOM 776 N N . ILE A 1 100 ? -37.746 12.054 47.924 1.00 59.94 100 ILE A N 1
ATOM 777 C CA . ILE A 1 100 ? -39.104 11.835 48.451 1.00 59.94 100 ILE A CA 1
ATOM 778 C C . ILE A 1 100 ? -39.115 10.494 49.210 1.00 59.94 100 ILE A C 1
ATOM 780 O O . ILE A 1 100 ? -38.499 9.524 48.770 1.00 59.94 100 ILE A O 1
ATOM 784 N N . PRO A 1 101 ? -39.722 10.428 50.411 1.00 48.81 101 PRO A N 1
ATOM 785 C CA . PRO A 1 101 ? -39.313 9.483 51.439 1.00 48.81 101 PRO A CA 1
ATOM 786 C C . PRO A 1 101 ? -39.735 8.044 51.141 1.00 48.81 101 PRO A C 1
ATOM 788 O O . PRO A 1 101 ? -40.803 7.772 50.599 1.00 48.81 101 PRO A O 1
ATOM 791 N N . LYS A 1 102 ? -38.877 7.129 51.607 1.00 49.69 102 LYS A N 1
ATOM 792 C CA . LYS A 1 102 ? -39.027 5.668 51.669 1.00 49.69 102 LYS A CA 1
ATOM 793 C C . LYS A 1 102 ? -40.498 5.189 51.721 1.00 49.69 102 LYS A C 1
ATOM 795 O O . LYS A 1 102 ? -41.266 5.684 52.559 1.00 49.69 102 LYS A O 1
ATOM 800 N N . PRO A 1 103 ? -40.859 4.126 50.967 1.00 50.66 103 PRO A N 1
ATOM 801 C CA . PRO A 1 103 ? -42.223 3.579 50.892 1.00 50.66 103 PRO A CA 1
ATOM 802 C C . PRO A 1 103 ? -42.770 3.035 52.222 1.00 50.66 103 PRO A C 1
ATOM 804 O O . PRO A 1 103 ? -43.943 2.686 52.306 1.00 50.66 103 PRO A O 1
ATOM 807 N N . SER A 1 104 ? -41.961 3.003 53.286 1.00 50.16 104 SER A N 1
ATOM 808 C CA . SER A 1 104 ? -42.429 2.704 54.640 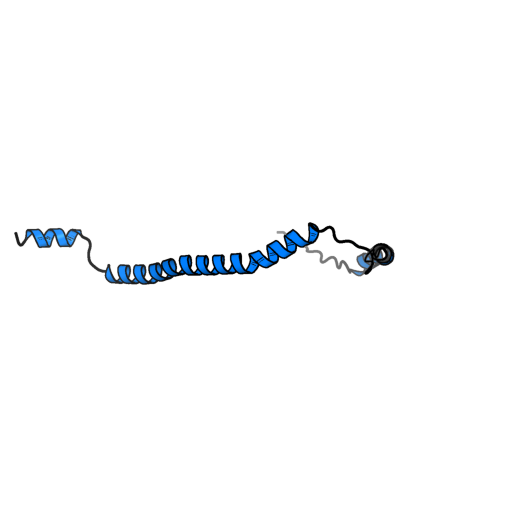1.00 50.16 104 SER A CA 1
ATOM 809 C C . SER A 1 104 ? -43.352 3.786 55.217 1.00 50.16 104 SER A C 1
ATOM 811 O O . SER A 1 104 ? -44.161 3.469 56.077 1.00 50.16 104 SER A O 1
ATOM 813 N N . SER A 1 105 ? -43.273 5.038 54.743 1.00 50.47 105 SER A N 1
ATOM 814 C CA . SER A 1 105 ? -44.083 6.150 55.277 1.00 50.47 105 SER A CA 1
ATOM 815 C C . SER A 1 105 ? -45.502 6.233 54.692 1.00 50.47 105 SER A C 1
ATOM 817 O O . SER A 1 105 ? -46.433 6.655 55.376 1.00 50.47 105 SER A O 1
ATOM 819 N N . LEU A 1 106 ? -45.703 5.772 53.450 1.00 56.44 106 LEU A N 1
ATOM 820 C CA . LEU A 1 106 ? -47.025 5.758 52.807 1.00 56.44 106 LEU A CA 1
ATOM 821 C C . LEU A 1 106 ? -47.937 4.644 53.339 1.00 56.44 106 LEU A C 1
ATOM 823 O O . LEU A 1 106 ? -49.159 4.785 53.304 1.00 56.44 106 LEU A O 1
ATOM 827 N N . ALA A 1 107 ? -47.359 3.564 53.872 1.00 56.81 107 ALA A N 1
ATOM 828 C CA . ALA A 1 107 ? -48.119 2.475 54.480 1.00 56.81 107 ALA A CA 1
ATOM 829 C C . ALA A 1 107 ? -48.776 2.883 55.814 1.00 56.81 107 ALA A C 1
ATOM 831 O O . ALA A 1 107 ? -49.882 2.438 56.108 1.00 56.81 107 ALA A O 1
ATOM 832 N N . GLU A 1 108 ? -48.151 3.765 56.601 1.00 55.69 108 GLU A N 1
ATOM 833 C CA . GLU A 1 108 ? -48.724 4.232 57.873 1.00 55.69 108 GLU A CA 1
ATOM 834 C C . GLU A 1 108 ? -49.844 5.263 57.666 1.00 55.69 108 GLU A C 1
ATOM 836 O O . GLU A 1 108 ? -50.834 5.249 58.395 1.00 55.69 108 GLU A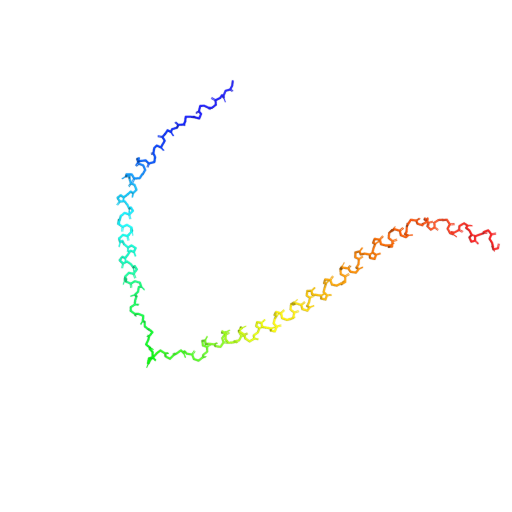 O 1
ATOM 841 N N . SER A 1 109 ? -49.757 6.107 56.630 1.00 53.16 109 SER A N 1
ATOM 842 C CA . SER A 1 109 ? -50.782 7.128 56.356 1.00 53.16 109 SER A CA 1
ATOM 843 C C . SER A 1 109 ? -52.112 6.550 55.854 1.00 53.16 109 SER A C 1
ATOM 845 O O . SER A 1 109 ? -53.155 7.166 56.068 1.00 53.16 109 SER A O 1
ATOM 847 N N . LEU A 1 110 ? -52.100 5.388 55.193 1.00 61.09 110 LEU A N 1
ATOM 848 C CA . LEU A 1 110 ? -53.311 4.726 54.690 1.00 61.09 110 LEU A CA 1
ATOM 849 C C . LEU A 1 110 ? -54.070 3.948 55.776 1.00 61.09 110 LEU A C 1
ATOM 851 O O . LEU A 1 110 ? -55.278 3.769 55.654 1.00 61.09 110 LEU A O 1
ATOM 855 N N . CYS A 1 111 ? -53.402 3.542 56.859 1.00 57.19 111 CYS A N 1
ATOM 856 C CA . CYS A 1 111 ? -54.040 2.841 57.980 1.00 57.19 111 CYS A CA 1
ATOM 857 C C . CYS A 1 111 ? -54.797 3.768 58.945 1.00 57.19 111 CYS A C 1
ATOM 859 O O . CYS A 1 111 ? -55.626 3.291 59.709 1.00 57.19 111 CYS A O 1
ATOM 861 N N . ILE A 1 112 ? -54.530 5.077 58.934 1.00 56.66 112 ILE A N 1
ATOM 862 C CA . ILE A 1 112 ? -55.175 6.037 59.851 1.00 56.66 112 ILE A CA 1
ATOM 863 C C . ILE A 1 112 ? -56.519 6.557 59.308 1.00 56.66 112 ILE A C 1
ATOM 865 O O . ILE A 1 112 ? -57.295 7.149 60.053 1.00 56.66 112 ILE A O 1
ATOM 869 N N . HIS A 1 113 ? -56.822 6.319 58.029 1.00 47.25 113 HIS A N 1
ATOM 870 C CA . HIS A 1 113 ? -58.014 6.854 57.361 1.00 47.25 113 HIS A CA 1
ATOM 871 C C . HIS A 1 113 ? -59.003 5.785 56.853 1.00 47.25 113 HIS A C 1
ATOM 873 O O . HIS A 1 113 ? -59.891 6.120 56.065 1.00 47.25 113 HIS A O 1
ATOM 879 N N . GLY A 1 114 ? -58.843 4.528 57.289 1.00 44.31 114 GLY A N 1
ATOM 880 C CA . GLY A 1 114 ? -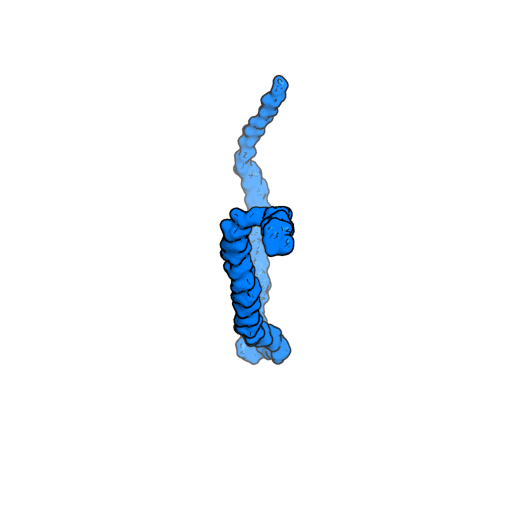59.726 3.393 56.981 1.00 44.31 114 GLY A CA 1
ATOM 881 C C . GLY A 1 114 ? -60.639 3.017 58.139 1.00 44.31 114 GLY A C 1
ATOM 882 O O . GLY A 1 114 ? -60.135 2.968 59.281 1.00 44.31 114 GLY A O 1
#

Secondary structure (DSSP, 8-state):
------------HHHHHHHHHHHHHHHHHHHHHHHHHHS------TTT----TTSSHHHHHHHHHHHHHHHHHHHHHHHHHHHHHHHHHHHHHHHHH--S--THHHHHHHHS--

Sequence (114 aa):
MGALRFQKLPIEPAPISIRAGPIDIPIIKSSVNWWNTSHQPGSISRYGTSIHVPMPIPILSNFANSPFSTRILFVLETRLLIPSFLESPLTEEIEAQEGIPKPSSLAESLCIHG

Foldseek 3Di:
DDPDPPPPPPPPCVVVCVVCVVVVVVVVVVVVVCVVVVPPVPPPDPPDPPPPVCPCVVVVVCVVCVVVVVVVVVVVCVVVVVVVVVCVVVVVVVVVVVVDDDPVVVVVVVVVPD